Protein AF-A0A815TRR5-F1 (afdb_monomer_lite)

Organism: NCBI:txid392033

Secondary structure (DSSP, 8-state):
-HHIIIIIHHHHHHH--HHHHHHHHHHHHHHHHHHHHHHHH--GGGHHHHHHHHHHHHHHHHHHHH------HHHHHHHHHHHHHHHTHHHHHHHHHTHHHHHHHS--TTS-TTSS--PPPPS---

Foldseek 3Di:
DCLCVVQLVVVCVVVVDNLVSLQVSLQVVLVVLLVCCCPVQVNPVLSVLSNVLSNVVSVVVSVVVVDPDDDDPVVVVVVVVVSCVVSVVSRCVSCVVRVVVNCVVPPPCVPDVPPPDPDPDPPDDD

Structure (mmCIF, N/CA/C/O backbone):
data_AF-A0A815TRR5-F1
#
_entry.id   AF-A0A815TRR5-F1
#
loop_
_atom_site.group_PDB
_atom_site.id
_atom_site.type_symbol
_atom_site.label_atom_id
_atom_site.label_alt_id
_atom_site.label_comp_id
_atom_site.label_asym_id
_atom_site.label_entity_id
_atom_site.label_seq_id
_atom_site.pdbx_PDB_ins_code
_atom_site.Cartn_x
_atom_site.Cartn_y
_atom_site.Cartn_z
_atom_site.occupancy
_atom_site.B_iso_or_equiv
_atom_site.auth_seq_id
_atom_site.auth_comp_id
_atom_site.auth_asym_id
_atom_site.auth_atom_id
_atom_site.pdbx_PDB_model_num
ATOM 1 N N . THR A 1 1 ? -0.540 -10.163 6.997 1.00 68.25 1 THR A N 1
ATOM 2 C CA . THR A 1 1 ? -0.219 -10.493 8.402 1.00 68.25 1 THR A CA 1
ATOM 3 C C . THR A 1 1 ? 1.057 -9.807 8.847 1.00 68.25 1 THR A C 1
ATOM 5 O O . THR A 1 1 ? 0.958 -9.009 9.761 1.00 68.25 1 THR A O 1
ATOM 8 N N . ILE A 1 2 ? 2.180 -9.941 8.127 1.00 88.00 2 ILE A N 1
ATOM 9 C CA . ILE A 1 2 ? 3.479 -9.318 8.485 1.00 88.00 2 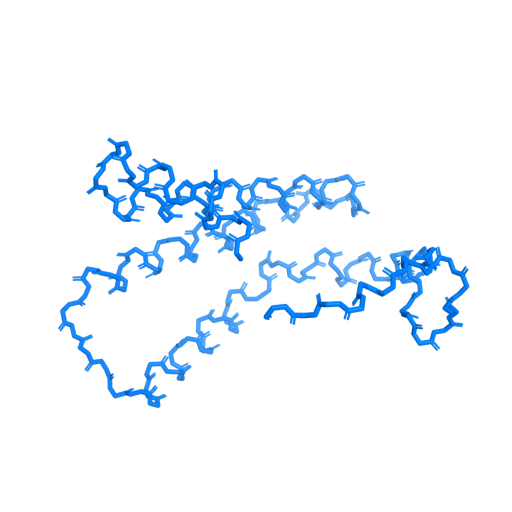ILE A CA 1
ATOM 10 C C . ILE A 1 2 ? 3.370 -7.824 8.852 1.00 88.00 2 ILE A C 1
ATOM 12 O O . ILE A 1 2 ? 3.657 -7.451 9.977 1.00 88.00 2 ILE A O 1
ATOM 16 N N . PHE A 1 3 ? 2.870 -6.960 7.962 1.00 85.44 3 PHE A N 1
ATOM 17 C CA . PHE A 1 3 ? 2.734 -5.521 8.264 1.00 85.44 3 PHE A CA 1
ATOM 18 C C . PHE A 1 3 ? 1.811 -5.212 9.449 1.00 85.44 3 PHE A C 1
ATOM 20 O O . PHE A 1 3 ? 2.007 -4.223 10.154 1.00 85.44 3 PHE A O 1
ATOM 27 N N . LYS A 1 4 ? 0.804 -6.059 9.678 1.00 86.69 4 LYS A N 1
ATOM 28 C CA . LYS A 1 4 ? -0.108 -5.893 10.805 1.00 86.69 4 LYS A CA 1
ATOM 29 C C . LYS A 1 4 ? 0.627 -6.167 12.121 1.00 86.69 4 LYS A C 1
ATOM 31 O O . LYS A 1 4 ? 0.612 -5.330 13.010 1.00 86.69 4 LYS A O 1
ATOM 36 N N . GLU A 1 5 ? 1.309 -7.301 12.197 1.00 90.50 5 GLU A N 1
ATOM 37 C CA . GLU A 1 5 ? 1.992 -7.769 13.406 1.00 90.50 5 GLU A CA 1
ATOM 38 C C . GLU A 1 5 ? 3.278 -6.985 13.691 1.00 90.50 5 GLU A C 1
ATOM 40 O O . GLU A 1 5 ? 3.580 -6.685 14.841 1.00 90.50 5 GLU A O 1
ATOM 45 N N . SER A 1 6 ? 4.029 -6.620 12.650 1.00 91.69 6 SER A N 1
ATOM 46 C CA . SER A 1 6 ? 5.333 -5.966 12.789 1.00 91.69 6 SER A CA 1
ATOM 47 C C . SER A 1 6 ? 5.261 -4.441 12.879 1.00 91.69 6 SER A C 1
ATOM 49 O O . SER A 1 6 ? 6.209 -3.833 13.364 1.00 91.69 6 SER A O 1
ATOM 51 N N . ILE A 1 7 ? 4.184 -3.807 12.394 1.00 90.50 7 ILE A N 1
ATOM 52 C CA . ILE A 1 7 ? 4.088 -2.337 12.318 1.00 90.50 7 ILE A CA 1
ATOM 53 C C . ILE A 1 7 ? 2.801 -1.827 12.956 1.00 90.50 7 ILE A C 1
ATOM 55 O O . ILE A 1 7 ? 2.852 -1.043 13.903 1.00 90.50 7 ILE A O 1
ATOM 59 N N . PHE A 1 8 ? 1.644 -2.268 12.462 1.00 90.69 8 PHE A N 1
ATOM 60 C CA . PHE A 1 8 ? 0.361 -1.723 12.904 1.00 90.69 8 PHE A CA 1
ATOM 61 C C . PHE A 1 8 ? 0.101 -1.965 14.395 1.00 90.69 8 PHE A C 1
ATOM 63 O O . PHE A 1 8 ? -0.218 -1.022 15.118 1.00 90.69 8 PHE A O 1
ATOM 70 N N . ASP A 1 9 ? 0.221 -3.213 14.855 1.00 91.81 9 ASP A N 1
ATOM 71 C CA . ASP A 1 9 ? -0.084 -3.589 16.234 1.00 91.81 9 ASP A CA 1
ATOM 72 C C . ASP A 1 9 ? 0.869 -2.913 17.240 1.00 91.81 9 ASP A C 1
ATOM 74 O O . ASP A 1 9 ? 0.352 -2.296 18.174 1.00 91.81 9 ASP A O 1
ATOM 78 N N . PRO A 1 10 ? 2.206 -2.895 17.042 1.00 92.50 10 PRO A N 1
ATOM 79 C CA . PRO A 1 10 ? 3.124 -2.154 17.910 1.00 92.50 10 PRO A CA 1
ATOM 80 C C . PRO A 1 10 ? 2.823 -0.652 17.986 1.00 92.50 10 PRO A C 1
ATOM 82 O O . PRO A 1 10 ? 2.740 -0.091 19.075 1.00 92.50 10 PRO A O 1
ATOM 85 N N . ILE A 1 11 ? 2.588 0.007 16.846 1.00 90.62 11 ILE A N 1
ATOM 86 C CA . ILE A 1 11 ? 2.302 1.451 16.820 1.00 90.62 11 ILE A CA 1
ATOM 87 C C . ILE A 1 11 ? 0.960 1.753 17.484 1.00 90.62 11 ILE A C 1
ATOM 89 O O . ILE A 1 11 ? 0.821 2.745 18.200 1.00 90.62 11 ILE A O 1
ATOM 93 N N . ARG A 1 12 ? -0.046 0.902 17.268 1.00 90.56 12 ARG A N 1
ATOM 94 C CA . ARG A 1 12 ? -1.338 1.057 17.934 1.00 90.56 12 ARG A CA 1
ATOM 95 C C . ARG A 1 12 ? -1.202 0.899 19.448 1.00 90.56 12 ARG A C 1
ATOM 97 O O . ARG A 1 12 ? -1.891 1.620 20.159 1.00 90.56 12 ARG A O 1
ATOM 104 N N . LEU A 1 13 ? -0.365 -0.024 19.926 1.00 91.81 13 LEU A N 1
ATOM 105 C CA . LEU A 1 13 ? -0.115 -0.205 21.359 1.00 91.81 13 LEU A CA 1
ATOM 106 C C . LEU A 1 13 ? 0.552 1.032 21.972 1.00 91.81 13 LEU A C 1
ATOM 108 O O . LEU A 1 13 ? 0.110 1.485 23.021 1.00 91.81 13 LEU A O 1
ATOM 112 N N . GLU A 1 14 ? 1.531 1.619 21.284 1.00 94.19 14 GLU A N 1
ATOM 113 C CA . GLU A 1 14 ? 2.260 2.797 21.772 1.00 94.19 14 GLU A CA 1
ATOM 114 C C . GLU A 1 14 ? 1.395 4.070 21.775 1.00 94.19 14 GLU A C 1
ATOM 116 O O . GLU A 1 14 ? 1.325 4.798 22.761 1.00 94.19 14 GLU A O 1
ATOM 121 N N . PHE A 1 15 ? 0.682 4.339 20.677 1.00 90.12 15 PHE A N 1
ATOM 122 C CA . PHE A 1 15 ? -0.051 5.598 20.492 1.00 90.12 15 PHE A CA 1
ATOM 123 C C . PHE A 1 15 ? -1.549 5.501 20.801 1.00 90.12 15 PHE A C 1
ATOM 125 O O . PHE A 1 15 ? -2.269 6.489 20.656 1.00 90.12 15 PHE A O 1
ATOM 132 N N . SER A 1 16 ? -2.053 4.315 21.163 1.00 90.25 16 SER A N 1
ATOM 133 C CA . SER A 1 16 ? -3.483 4.040 21.398 1.00 90.25 16 SER A CA 1
ATOM 134 C C . SER A 1 16 ? -4.409 4.514 20.263 1.00 90.25 16 SER A C 1
ATOM 136 O O . SER A 1 16 ? -5.586 4.807 20.473 1.00 90.25 16 SER A O 1
ATOM 138 N N . SER A 1 17 ? -3.890 4.596 19.033 1.00 88.38 17 SER A N 1
ATOM 139 C CA . SER A 1 17 ? -4.588 5.169 17.880 1.00 88.38 17 SER A CA 1
ATOM 140 C C . SER A 1 17 ? -4.488 4.252 16.668 1.00 88.38 17 SER A C 1
ATOM 142 O O . SER A 1 17 ? -3.424 4.079 16.070 1.00 88.38 17 SER A O 1
ATOM 144 N N . SER A 1 18 ? -5.629 3.685 16.270 1.00 88.00 18 SER A N 1
ATOM 145 C CA . SER A 1 18 ? -5.746 2.868 15.057 1.00 88.00 18 SER A CA 1
ATOM 146 C C . SER A 1 18 ? -5.461 3.673 13.789 1.00 88.00 18 SER A C 1
ATOM 148 O O . SER A 1 18 ? -4.871 3.141 12.854 1.00 88.00 18 SER A O 1
ATOM 150 N N . THR A 1 19 ? -5.825 4.958 13.764 1.00 90.31 19 THR A N 1
ATOM 151 C CA . THR A 1 19 ? -5.552 5.861 12.638 1.00 90.31 19 THR A CA 1
ATOM 152 C C . THR A 1 19 ? -4.052 6.074 12.440 1.00 90.31 19 THR A C 1
ATOM 154 O O . THR A 1 19 ? -3.570 5.971 11.317 1.00 90.31 19 THR A O 1
ATOM 157 N N . ILE A 1 20 ? -3.305 6.331 13.521 1.00 90.56 20 ILE A N 1
ATOM 158 C CA . ILE A 1 20 ? -1.847 6.518 13.440 1.00 90.56 20 ILE A CA 1
ATOM 159 C C . ILE A 1 20 ? -1.182 5.205 13.016 1.00 90.56 20 ILE A C 1
ATOM 161 O O . ILE A 1 20 ? -0.377 5.206 12.090 1.00 90.56 20 ILE A O 1
ATOM 165 N N . GLY A 1 21 ? -1.582 4.077 13.615 1.00 90.50 21 GLY A N 1
ATOM 166 C CA . GLY A 1 21 ? -1.093 2.755 13.216 1.00 90.50 21 GLY A CA 1
ATOM 167 C C . GLY A 1 21 ? -1.319 2.466 11.731 1.00 90.50 21 GLY A C 1
ATOM 168 O O . GLY A 1 21 ? -0.398 2.036 11.037 1.00 90.50 21 GLY A O 1
ATOM 169 N N . ALA A 1 22 ? -2.524 2.740 11.222 1.00 90.19 22 ALA A N 1
ATOM 170 C CA . ALA A 1 22 ? -2.866 2.527 9.819 1.00 90.19 22 ALA A CA 1
ATOM 171 C C . ALA A 1 22 ? -2.030 3.422 8.898 1.00 90.19 22 ALA A C 1
ATOM 173 O O . ALA A 1 22 ? -1.352 2.907 8.010 1.00 90.19 22 ALA A O 1
ATOM 174 N N . LEU A 1 23 ? -2.019 4.738 9.132 1.00 92.88 23 LEU A N 1
ATOM 175 C CA . LEU A 1 23 ? -1.266 5.686 8.307 1.00 92.88 23 LEU A CA 1
ATOM 176 C C . LEU A 1 23 ? 0.223 5.346 8.267 1.00 92.88 23 LEU A C 1
ATOM 178 O O . LEU A 1 23 ? 0.788 5.268 7.179 1.00 92.88 23 LEU A O 1
ATOM 182 N N . THR A 1 24 ? 0.848 5.067 9.412 1.00 93.50 24 THR A N 1
ATOM 183 C CA . THR A 1 24 ? 2.272 4.710 9.442 1.00 93.50 24 THR A CA 1
ATOM 184 C C . THR A 1 24 ? 2.544 3.401 8.706 1.00 93.50 24 THR A C 1
ATOM 186 O O . THR A 1 24 ? 3.513 3.309 7.956 1.00 93.50 24 THR A O 1
ATOM 189 N N . THR A 1 25 ? 1.661 2.407 8.842 1.00 94.19 25 THR A N 1
ATOM 190 C CA . THR A 1 25 ? 1.781 1.141 8.103 1.00 94.19 25 THR A CA 1
ATOM 191 C C . THR A 1 25 ? 1.720 1.368 6.593 1.00 94.19 25 THR A C 1
ATOM 193 O O . THR A 1 25 ? 2.549 0.834 5.857 1.00 94.19 25 THR A O 1
ATOM 196 N N . PHE A 1 26 ? 0.785 2.195 6.121 1.00 95.19 26 PHE A N 1
ATOM 197 C CA . PHE A 1 26 ? 0.673 2.539 4.704 1.00 95.19 26 PHE A CA 1
ATOM 198 C C . PHE A 1 26 ? 1.849 3.381 4.202 1.00 95.19 26 PHE A C 1
ATOM 200 O O . PHE A 1 26 ? 2.315 3.142 3.093 1.00 95.19 26 PHE A O 1
ATOM 207 N N . ILE A 1 27 ? 2.380 4.304 5.010 1.00 96.12 27 ILE A N 1
ATOM 208 C CA . ILE A 1 27 ? 3.580 5.080 4.665 1.00 96.12 27 ILE A CA 1
ATOM 209 C C . ILE A 1 27 ? 4.782 4.151 4.490 1.00 96.12 27 ILE A C 1
ATOM 211 O O . ILE A 1 27 ? 5.452 4.220 3.464 1.00 96.12 27 ILE A O 1
ATOM 215 N N . ILE A 1 28 ? 5.037 3.250 5.444 1.00 95.69 28 ILE A N 1
ATOM 216 C CA . ILE A 1 28 ? 6.176 2.323 5.368 1.00 95.69 28 ILE A CA 1
ATOM 217 C C . ILE A 1 28 ? 6.022 1.375 4.175 1.00 95.69 28 ILE A C 1
ATOM 219 O O . ILE A 1 28 ? 6.972 1.170 3.421 1.00 95.69 28 ILE A O 1
ATOM 223 N N . ASN A 1 29 ? 4.819 0.844 3.955 1.00 94.62 29 ASN A N 1
ATOM 224 C CA . ASN A 1 29 ? 4.547 0.005 2.793 1.00 94.62 29 ASN A CA 1
ATOM 225 C C . ASN A 1 29 ? 4.710 0.778 1.469 1.00 94.62 29 ASN A C 1
ATOM 227 O O . ASN A 1 29 ? 5.250 0.245 0.501 1.00 94.62 29 ASN A O 1
ATOM 231 N N . GLY A 1 30 ? 4.301 2.048 1.436 1.00 95.50 30 GLY A N 1
ATOM 232 C CA . GLY A 1 30 ? 4.499 2.932 0.293 1.00 95.50 30 GLY A CA 1
ATOM 233 C C . GLY A 1 30 ? 5.972 3.189 0.002 1.00 95.50 30 GLY A C 1
ATOM 234 O O . GLY A 1 30 ? 6.391 3.044 -1.140 1.00 95.50 30 GLY A O 1
ATOM 235 N N . LEU A 1 31 ? 6.778 3.482 1.024 1.00 96.25 31 LEU A N 1
ATOM 236 C CA . LEU A 1 31 ? 8.226 3.653 0.881 1.00 96.25 31 LEU A CA 1
ATOM 237 C C . LEU A 1 31 ? 8.912 2.376 0.379 1.00 96.25 31 LEU A C 1
ATOM 239 O O . LEU A 1 31 ? 9.792 2.456 -0.476 1.00 96.25 31 LEU A O 1
ATOM 243 N N . LEU A 1 32 ? 8.477 1.201 0.844 1.00 95.19 32 LEU A N 1
ATOM 244 C CA . LEU A 1 32 ? 8.965 -0.076 0.324 1.00 95.19 32 LEU A CA 1
ATOM 245 C C . LEU A 1 32 ? 8.662 -0.227 -1.174 1.00 95.19 32 LEU A C 1
ATOM 247 O O . LEU A 1 32 ? 9.535 -0.621 -1.941 1.00 95.19 32 LEU A O 1
ATOM 251 N N . HIS A 1 33 ? 7.453 0.120 -1.615 1.00 93.31 33 HIS A N 1
ATOM 252 C CA . HIS A 1 33 ? 7.095 0.035 -3.033 1.00 93.31 33 HIS A CA 1
ATOM 253 C C . HIS A 1 33 ? 7.810 1.084 -3.887 1.00 93.31 33 HIS A C 1
ATOM 255 O O . HIS A 1 33 ? 8.198 0.779 -5.011 1.00 93.31 33 HIS A O 1
ATOM 261 N N . VAL A 1 34 ? 8.050 2.285 -3.358 1.00 93.94 34 VAL A N 1
ATOM 262 C CA . VAL A 1 34 ? 8.912 3.294 -3.993 1.00 93.94 34 VAL A CA 1
ATOM 263 C C . VAL A 1 34 ? 10.326 2.745 -4.169 1.00 93.94 34 VAL A C 1
ATOM 265 O O . VAL A 1 34 ? 10.888 2.853 -5.255 1.00 93.94 34 VAL A O 1
ATOM 268 N N . HIS A 1 35 ? 10.881 2.097 -3.141 1.00 92.94 35 HIS A N 1
ATOM 269 C CA . HIS A 1 35 ? 12.189 1.452 -3.225 1.00 92.94 35 HIS A CA 1
ATOM 270 C C . HIS A 1 35 ? 12.215 0.352 -4.296 1.00 92.94 35 HIS A C 1
ATOM 272 O O . HIS A 1 35 ? 13.146 0.302 -5.093 1.00 92.94 35 HIS A O 1
ATOM 278 N N . ILE A 1 36 ? 11.172 -0.479 -4.381 1.00 89.69 36 ILE A N 1
ATOM 279 C CA . ILE A 1 36 ? 11.037 -1.491 -5.440 1.00 89.69 36 ILE A CA 1
ATOM 280 C C . ILE A 1 36 ? 10.958 -0.830 -6.824 1.00 89.69 36 ILE A C 1
ATOM 282 O O . ILE A 1 36 ? 11.649 -1.265 -7.741 1.00 89.69 36 ILE A O 1
ATOM 286 N N . CYS A 1 37 ? 10.167 0.234 -6.988 1.00 88.94 37 CYS A N 1
ATOM 287 C CA . CYS A 1 37 ? 10.064 0.972 -8.253 1.00 88.94 37 CYS A CA 1
ATOM 288 C C . CYS A 1 37 ? 11.410 1.558 -8.688 1.00 88.94 37 CYS A C 1
ATOM 290 O O . CYS A 1 37 ? 11.756 1.494 -9.866 1.00 88.94 37 CYS A O 1
ATOM 292 N N . LEU A 1 38 ? 12.183 2.086 -7.740 1.00 89.06 38 LEU A N 1
ATOM 293 C CA . LEU A 1 38 ? 13.507 2.631 -8.004 1.00 89.06 38 LEU A CA 1
ATOM 294 C C . LEU A 1 38 ? 14.507 1.524 -8.367 1.00 89.06 38 LEU A C 1
ATOM 296 O O . LEU A 1 38 ? 15.134 1.582 -9.415 1.00 89.06 38 LEU A O 1
ATOM 300 N N . VAL A 1 39 ? 14.631 0.493 -7.528 1.00 89.00 39 VAL A N 1
ATOM 301 C CA . VAL A 1 39 ? 15.692 -0.522 -7.651 1.00 89.00 39 VAL A CA 1
ATOM 302 C C . VAL A 1 39 ? 15.384 -1.576 -8.712 1.00 89.00 39 VAL A C 1
ATOM 304 O O . VAL A 1 39 ? 16.286 -2.016 -9.417 1.00 89.00 39 VAL A O 1
ATOM 307 N N . SER A 1 40 ? 14.129 -2.017 -8.820 1.00 85.25 40 SER A N 1
ATOM 308 C CA . SER A 1 40 ? 13.752 -3.123 -9.716 1.00 85.25 40 SER A CA 1
ATOM 309 C C . SER A 1 40 ? 13.309 -2.650 -11.095 1.00 85.25 40 SER A C 1
ATOM 311 O O . SER A 1 40 ? 13.502 -3.366 -12.075 1.00 85.25 40 SER A O 1
ATOM 313 N N . PHE A 1 41 ? 12.693 -1.469 -11.177 1.00 82.56 41 PHE A N 1
ATOM 314 C CA . PHE A 1 41 ? 12.095 -0.972 -12.417 1.00 82.56 41 PHE A CA 1
ATOM 315 C C . PHE A 1 41 ? 12.818 0.244 -12.997 1.00 82.56 41 PHE A C 1
ATOM 317 O O . PHE A 1 41 ? 12.584 0.554 -14.166 1.00 82.56 41 PHE A O 1
ATOM 324 N N . ASP A 1 42 ? 13.702 0.903 -12.235 1.00 86.38 42 ASP A N 1
ATOM 325 C CA . ASP A 1 42 ? 14.357 2.150 -12.650 1.00 86.38 42 ASP A CA 1
ATOM 326 C C . ASP A 1 42 ? 13.317 3.148 -13.199 1.00 86.38 42 ASP A C 1
ATOM 328 O O . ASP A 1 42 ? 13.371 3.613 -14.342 1.00 86.38 42 ASP A O 1
ATOM 332 N N . ALA A 1 43 ? 12.244 3.325 -12.420 1.00 86.56 43 ALA A N 1
ATOM 333 C CA . ALA A 1 43 ? 11.030 4.035 -12.813 1.00 86.56 43 ALA A CA 1
ATOM 334 C C . ALA A 1 43 ? 10.813 5.275 -11.932 1.00 86.56 43 ALA A C 1
ATOM 336 O O . ALA A 1 43 ? 9.861 5.345 -11.151 1.00 86.56 43 ALA A O 1
ATOM 337 N N . GLU A 1 44 ? 11.695 6.270 -12.065 1.00 89.19 44 GLU A N 1
ATOM 338 C CA . GLU A 1 44 ? 11.657 7.509 -11.270 1.00 89.19 44 GLU A CA 1
ATOM 339 C C . GLU A 1 44 ? 10.328 8.274 -11.399 1.00 89.19 44 GLU A C 1
ATOM 341 O O . GLU A 1 44 ? 9.790 8.790 -10.417 1.00 89.19 44 GLU A O 1
ATOM 346 N N . SER A 1 45 ? 9.735 8.275 -12.596 1.00 90.50 45 SER A N 1
ATOM 347 C CA . SER A 1 45 ? 8.425 8.889 -12.861 1.00 90.50 45 SER A CA 1
ATOM 348 C C . SER A 1 45 ? 7.282 8.257 -12.057 1.00 90.50 45 SER A C 1
ATOM 350 O O . SER A 1 45 ? 6.248 8.888 -11.843 1.00 90.50 45 SER A O 1
ATOM 352 N N . SER A 1 46 ? 7.462 7.019 -11.588 1.00 90.12 46 SER A N 1
ATOM 353 C CA . SER A 1 46 ? 6.445 6.242 -10.876 1.00 90.12 46 SER A CA 1
ATOM 354 C C . SER A 1 46 ? 6.567 6.322 -9.354 1.00 90.12 46 SER A C 1
ATOM 356 O O . SER A 1 46 ? 5.675 5.838 -8.656 1.00 90.12 46 SER A O 1
ATOM 358 N N . LEU A 1 47 ? 7.612 6.961 -8.813 1.00 92.56 47 LEU A N 1
ATOM 359 C CA . LEU A 1 47 ? 7.846 7.041 -7.365 1.00 92.56 47 LEU A CA 1
ATOM 360 C C . LEU A 1 47 ? 6.721 7.799 -6.650 1.00 92.56 47 LEU A C 1
ATOM 362 O O . LEU A 1 47 ? 6.109 7.282 -5.714 1.00 92.56 47 LEU A O 1
ATOM 366 N N . PHE A 1 48 ? 6.412 9.012 -7.116 1.00 94.25 48 PHE A N 1
ATOM 367 C CA . PHE A 1 48 ? 5.366 9.837 -6.512 1.00 94.25 48 PHE A CA 1
ATOM 368 C C . PHE A 1 48 ? 3.962 9.216 -6.659 1.00 94.25 48 PHE A C 1
ATOM 370 O O . PHE A 1 48 ? 3.282 9.091 -5.638 1.00 94.25 48 PHE A O 1
ATOM 377 N N . PRO A 1 49 ? 3.530 8.750 -7.853 1.00 94.25 49 PRO A N 1
ATOM 378 C CA . PRO A 1 49 ? 2.267 8.023 -8.002 1.00 94.25 49 PRO A CA 1
ATOM 379 C C . PRO A 1 49 ? 2.151 6.811 -7.070 1.00 94.25 49 PRO A C 1
ATOM 381 O O . PRO A 1 49 ? 1.150 6.672 -6.366 1.00 94.25 49 PRO A O 1
ATOM 384 N N . THR A 1 50 ? 3.202 5.989 -6.986 1.00 93.88 50 THR A N 1
ATOM 385 C CA . THR A 1 50 ? 3.223 4.799 -6.125 1.00 93.88 50 THR A CA 1
ATOM 386 C C . THR A 1 50 ? 3.064 5.178 -4.657 1.00 93.88 50 THR A C 1
ATOM 388 O O . THR A 1 50 ? 2.255 4.585 -3.948 1.00 93.88 50 THR A O 1
ATOM 391 N N . PHE A 1 51 ? 3.777 6.199 -4.181 1.00 95.69 51 PHE A N 1
ATOM 392 C CA . PHE A 1 51 ? 3.618 6.664 -2.805 1.00 95.69 51 PHE A CA 1
ATOM 393 C C . PHE A 1 51 ? 2.202 7.201 -2.534 1.00 95.69 51 PHE A C 1
ATOM 395 O O . PHE A 1 51 ? 1.589 6.853 -1.522 1.00 95.69 51 PHE A O 1
ATOM 402 N N . MET A 1 52 ? 1.654 7.997 -3.459 1.00 96.12 52 MET A N 1
ATOM 403 C CA . MET A 1 52 ? 0.295 8.539 -3.355 1.00 96.12 52 MET A CA 1
ATOM 404 C C . MET A 1 52 ? -0.766 7.438 -3.305 1.00 96.12 52 MET A C 1
ATOM 406 O O . MET A 1 52 ? -1.718 7.564 -2.538 1.00 96.12 52 MET A O 1
ATOM 410 N N . PHE A 1 53 ? -0.589 6.340 -4.047 1.00 95.56 53 PHE A N 1
ATOM 411 C CA . PHE A 1 53 ? -1.469 5.173 -3.969 1.00 95.56 53 PHE A CA 1
ATOM 412 C C . PHE A 1 53 ? -1.606 4.675 -2.525 1.00 95.56 53 PHE A C 1
ATOM 414 O O . PHE A 1 53 ? -2.718 4.601 -1.998 1.00 95.56 53 PHE A O 1
ATOM 421 N N . PHE A 1 54 ? -0.487 4.390 -1.855 1.00 96.25 54 PHE A N 1
ATOM 422 C CA . PHE A 1 54 ? -0.513 3.877 -0.483 1.00 96.25 54 PHE A CA 1
ATOM 423 C C . PHE A 1 54 ? -1.009 4.917 0.521 1.00 96.25 54 PHE A C 1
ATOM 425 O O . PHE A 1 54 ? -1.777 4.575 1.421 1.00 96.25 54 PHE A O 1
ATOM 432 N N . LEU A 1 55 ? -0.636 6.186 0.348 1.00 95.94 55 LEU A N 1
ATOM 433 C CA . LEU A 1 55 ? -1.109 7.266 1.209 1.00 95.94 55 LEU A CA 1
ATOM 434 C C . LEU A 1 55 ? -2.636 7.425 1.138 1.00 95.94 55 LEU A C 1
ATOM 436 O O . LEU A 1 55 ? -3.294 7.494 2.177 1.00 95.94 55 LEU A O 1
ATOM 440 N N . LEU A 1 56 ? -3.212 7.425 -0.069 1.00 96.31 56 LEU A N 1
ATOM 441 C CA . LEU A 1 56 ? -4.659 7.514 -0.276 1.00 96.31 56 LEU A CA 1
ATOM 442 C C . LEU A 1 56 ? -5.399 6.339 0.368 1.00 96.31 56 LEU A C 1
ATOM 444 O O . LEU A 1 56 ? -6.439 6.550 0.988 1.00 96.31 56 LEU A O 1
ATOM 448 N N . HIS A 1 57 ? -4.854 5.123 0.286 1.00 94.56 57 HIS A N 1
ATOM 449 C CA . HIS A 1 57 ? -5.432 3.959 0.962 1.00 94.56 57 HIS A CA 1
ATOM 450 C C . HIS A 1 57 ? -5.370 4.089 2.486 1.00 94.56 57 HIS A C 1
ATOM 452 O O . HIS A 1 57 ? -6.358 3.816 3.165 1.00 94.56 57 HIS A O 1
ATOM 458 N N . GLY A 1 58 ? -4.251 4.573 3.032 1.00 93.94 58 GLY A N 1
ATOM 459 C 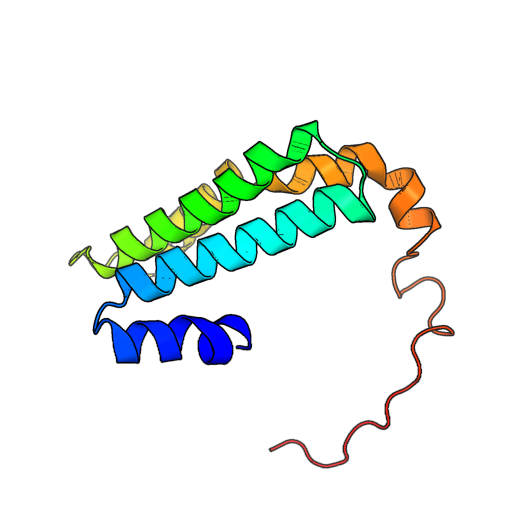CA . GLY A 1 58 ? -4.130 4.836 4.465 1.00 93.94 58 GLY A CA 1
ATOM 460 C C . GLY A 1 58 ? -5.140 5.864 4.966 1.00 93.94 58 GLY A C 1
ATOM 461 O O . GLY A 1 58 ? -5.749 5.667 6.022 1.00 93.94 58 GLY A O 1
ATOM 462 N N . ILE A 1 59 ? -5.374 6.927 4.192 1.00 94.31 59 ILE A N 1
ATOM 463 C CA . ILE A 1 59 ? -6.402 7.932 4.486 1.00 94.31 59 ILE A CA 1
ATOM 464 C C . ILE A 1 59 ? -7.801 7.315 4.386 1.00 94.31 59 ILE A C 1
ATOM 466 O O . ILE A 1 59 ? -8.596 7.488 5.307 1.00 94.31 59 ILE A O 1
ATOM 470 N N . ALA A 1 60 ? -8.096 6.564 3.322 1.00 93.25 60 ALA A N 1
ATOM 471 C CA . ALA A 1 60 ? -9.398 5.933 3.118 1.00 93.25 60 ALA A CA 1
ATOM 472 C C . ALA A 1 60 ? -9.754 4.970 4.262 1.00 93.25 60 ALA A C 1
ATOM 474 O O . ALA A 1 60 ? -10.816 5.113 4.865 1.00 93.25 60 ALA A O 1
ATOM 475 N N . CYS A 1 61 ? -8.841 4.069 4.643 1.00 90.62 61 CYS A N 1
ATOM 476 C CA . CYS A 1 61 ? -9.030 3.172 5.787 1.00 90.62 61 CYS A CA 1
ATOM 477 C C . CYS A 1 61 ? -9.177 3.947 7.107 1.00 90.62 61 CYS A C 1
ATOM 479 O O . CYS A 1 61 ? -9.990 3.601 7.963 1.00 90.62 61 CYS A O 1
ATOM 481 N N . SER A 1 62 ? -8.422 5.033 7.282 1.00 90.38 62 SER A N 1
ATOM 482 C CA . SER A 1 62 ? -8.544 5.885 8.469 1.00 90.38 62 SER A CA 1
ATOM 483 C C . SER A 1 62 ? -9.903 6.582 8.554 1.00 90.38 62 SER A C 1
ATOM 485 O O . SER A 1 62 ? -10.462 6.689 9.644 1.00 90.38 62 SER A O 1
ATOM 487 N N . ILE A 1 63 ? -10.449 7.036 7.424 1.00 91.00 63 ILE A N 1
ATOM 488 C CA . ILE A 1 63 ? -11.791 7.623 7.351 1.00 91.00 63 ILE A CA 1
ATOM 489 C C . ILE A 1 63 ? -12.835 6.548 7.639 1.00 91.00 63 ILE A C 1
ATOM 491 O O . ILE A 1 63 ? -13.680 6.764 8.503 1.00 91.00 63 ILE A O 1
ATOM 495 N N . GLU A 1 64 ? -12.734 5.384 6.994 1.00 88.19 64 GLU A N 1
ATOM 496 C CA . GLU A 1 64 ? -13.640 4.248 7.193 1.00 88.19 64 GLU A CA 1
ATOM 497 C C . GLU A 1 64 ? -13.777 3.898 8.681 1.00 88.19 64 GLU A C 1
ATOM 499 O O . GLU A 1 64 ? -14.890 3.832 9.194 1.00 88.19 64 GLU A O 1
ATOM 504 N N . THR A 1 65 ? -12.662 3.802 9.419 1.00 84.50 65 THR A N 1
ATOM 505 C CA . THR A 1 65 ? -12.700 3.506 10.867 1.00 84.50 65 THR A CA 1
ATOM 506 C C . THR A 1 65 ? -13.381 4.576 11.725 1.00 84.50 65 THR A C 1
ATOM 508 O O . THR A 1 65 ? -13.815 4.278 12.838 1.00 84.50 65 THR A O 1
ATOM 511 N N . LYS A 1 66 ? -13.483 5.820 11.243 1.00 86.75 66 LYS A N 1
ATOM 512 C CA . LYS A 1 66 ? -14.154 6.925 11.946 1.00 86.75 66 LYS A CA 1
ATOM 513 C C . LYS A 1 66 ? -15.611 7.097 11.521 1.00 86.75 66 LYS A C 1
ATOM 515 O O . LYS A 1 66 ? -16.376 7.752 12.234 1.00 86.75 66 LYS A O 1
ATOM 520 N N . MET A 1 67 ? -16.012 6.534 10.383 1.00 87.94 67 MET A N 1
ATOM 521 C CA . MET A 1 67 ? -17.391 6.605 9.923 1.00 87.94 67 MET A CA 1
ATOM 522 C C . MET A 1 67 ? -18.272 5.701 10.787 1.00 87.94 67 MET A C 1
ATOM 524 O O . MET A 1 67 ? -18.067 4.499 10.894 1.00 87.94 67 MET A O 1
ATOM 528 N N . ARG A 1 68 ? -19.310 6.287 11.393 1.00 85.00 68 ARG A N 1
ATOM 529 C CA . ARG A 1 68 ? -20.334 5.538 12.149 1.00 85.00 68 ARG A CA 1
ATOM 530 C C . ARG A 1 68 ? -21.385 4.880 11.247 1.00 85.00 68 ARG A C 1
ATOM 532 O O . ARG A 1 68 ? -22.302 4.234 11.741 1.00 85.00 68 ARG A O 1
ATOM 539 N N . ILE A 1 69 ? -21.282 5.086 9.936 1.00 87.50 69 ILE A N 1
ATOM 540 C CA . ILE A 1 69 ? -22.247 4.610 8.949 1.00 87.50 69 ILE A CA 1
ATOM 541 C C . ILE A 1 69 ? -21.844 3.198 8.539 1.00 87.50 69 ILE A C 1
ATOM 543 O O . ILE A 1 69 ? -20.813 3.002 7.903 1.00 87.50 69 ILE A O 1
ATOM 547 N N . GLN A 1 70 ? -22.676 2.217 8.878 1.00 86.81 70 GLN A N 1
ATOM 548 C CA . GLN A 1 70 ? -22.535 0.863 8.353 1.00 86.81 70 GLN A CA 1
ATOM 549 C C . GLN A 1 70 ? -23.304 0.767 7.040 1.00 86.81 70 GLN A C 1
ATOM 551 O O . GLN A 1 70 ? -24.534 0.726 7.018 1.00 86.81 70 GLN A O 1
ATOM 556 N N . LEU A 1 71 ? -22.570 0.767 5.931 1.00 88.06 71 LEU A N 1
ATOM 557 C CA . LEU A 1 71 ? -23.155 0.509 4.623 1.00 88.06 71 LEU A CA 1
ATOM 558 C C . LEU A 1 71 ? -23.580 -0.965 4.524 1.00 88.06 71 LEU A C 1
ATOM 560 O O . LEU A 1 71 ? -22.909 -1.839 5.084 1.00 88.06 71 LEU A O 1
ATOM 564 N N . PRO A 1 72 ? -24.644 -1.284 3.766 1.00 93.94 72 PRO A N 1
ATOM 565 C CA . PRO A 1 72 ? -24.925 -2.662 3.397 1.00 93.94 72 PRO A CA 1
ATOM 566 C C . PRO A 1 72 ? -23.688 -3.283 2.736 1.00 93.94 72 PRO A C 1
ATOM 568 O O . PRO A 1 72 ? -23.087 -2.672 1.851 1.00 93.94 72 PRO A O 1
ATOM 571 N N . LYS A 1 73 ? -23.332 -4.514 3.126 1.00 91.81 73 LYS A N 1
ATOM 572 C CA . LYS A 1 73 ? -22.163 -5.250 2.601 1.00 91.81 73 LYS A CA 1
ATOM 573 C C . LYS A 1 73 ? -21.956 -5.134 1.078 1.00 91.81 73 LYS A C 1
ATOM 575 O O . LYS A 1 73 ? -20.828 -4.842 0.686 1.00 91.81 73 LYS A O 1
ATOM 580 N N . PRO A 1 74 ? -22.978 -5.309 0.210 1.00 95.88 74 PRO A N 1
ATOM 581 C CA . PRO A 1 74 ? -22.772 -5.183 -1.235 1.00 95.88 74 PRO A CA 1
ATOM 582 C C . PRO A 1 74 ? -22.378 -3.763 -1.661 1.00 95.88 74 PRO A C 1
ATOM 584 O O . PRO A 1 74 ? -21.546 -3.601 -2.546 1.00 95.88 74 PRO A O 1
ATOM 587 N N . VAL A 1 75 ? -22.922 -2.731 -1.010 1.00 93.81 75 VAL A N 1
ATOM 588 C CA . VAL A 1 75 ? -22.603 -1.328 -1.313 1.00 93.81 75 VAL A CA 1
ATOM 589 C C . VAL A 1 75 ? -21.167 -1.009 -0.908 1.00 93.81 75 VAL A C 1
ATOM 591 O O . VAL A 1 75 ? -20.428 -0.429 -1.699 1.00 93.81 75 VAL A O 1
ATOM 594 N N . GLY A 1 76 ? -20.751 -1.442 0.288 1.00 91.88 76 GLY A N 1
ATOM 595 C CA . GLY A 1 76 ? -19.363 -1.306 0.734 1.00 91.88 76 GLY A CA 1
ATOM 596 C C . GLY A 1 76 ? -18.391 -1.983 -0.234 1.00 91.88 76 GLY A C 1
ATOM 597 O O . GLY A 1 76 ? -17.432 -1.362 -0.677 1.00 91.88 76 GLY A O 1
ATOM 598 N N . TRP A 1 77 ? -18.703 -3.212 -0.656 1.00 92.94 77 TRP A N 1
ATOM 599 C CA . TRP A 1 77 ? -17.898 -3.956 -1.625 1.00 92.94 77 TRP A CA 1
ATOM 600 C C . TRP A 1 77 ? -17.752 -3.221 -2.966 1.00 92.94 77 TRP A C 1
ATOM 602 O O . TRP A 1 77 ? -16.636 -3.110 -3.476 1.00 92.94 77 TRP A O 1
ATOM 612 N N . ILE A 1 78 ? -18.846 -2.672 -3.512 1.00 96.81 78 ILE A N 1
ATOM 613 C CA . ILE A 1 78 ? -18.820 -1.890 -4.760 1.00 96.81 78 ILE A CA 1
ATOM 614 C C . ILE A 1 78 ? -17.944 -0.644 -4.600 1.00 96.81 78 ILE A C 1
ATOM 616 O O . ILE A 1 78 ? -17.102 -0.378 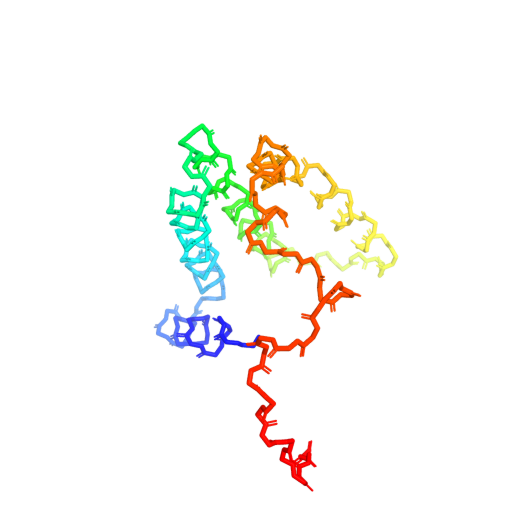-5.454 1.00 96.81 78 ILE A O 1
ATOM 620 N N . ILE A 1 79 ? -18.096 0.100 -3.502 1.00 94.56 79 ILE A N 1
ATOM 621 C CA . ILE A 1 79 ? -17.311 1.316 -3.247 1.00 94.56 79 ILE A CA 1
ATOM 622 C C . ILE A 1 79 ? -15.820 0.990 -3.144 1.00 94.56 79 ILE A C 1
ATOM 624 O O . ILE A 1 79 ? -15.007 1.683 -3.756 1.00 94.56 79 ILE A O 1
ATOM 628 N N . THR A 1 80 ? -15.452 -0.086 -2.443 1.00 93.38 80 THR A N 1
ATOM 629 C CA . THR A 1 80 ? -14.060 -0.544 -2.373 1.00 93.38 80 THR A CA 1
ATOM 630 C C . THR A 1 80 ? -13.512 -0.862 -3.764 1.00 93.38 80 THR A C 1
ATOM 632 O O . THR A 1 80 ? -12.411 -0.431 -4.092 1.00 93.38 80 THR A O 1
AT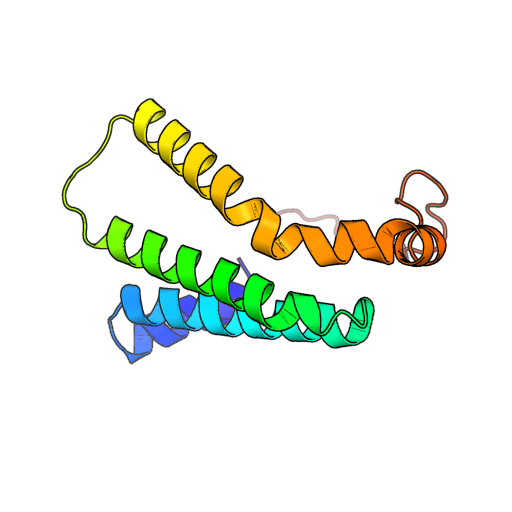OM 635 N N . HIS A 1 81 ? -14.277 -1.554 -4.614 1.00 95.44 81 HIS A N 1
ATOM 636 C CA . HIS A 1 81 ? -13.837 -1.875 -5.976 1.00 95.44 81 HIS A CA 1
ATOM 637 C C . HIS A 1 81 ? -13.684 -0.629 -6.845 1.00 95.44 81 HIS A C 1
ATOM 639 O O . HIS A 1 81 ? -12.693 -0.507 -7.558 1.00 95.44 81 HIS A O 1
ATOM 645 N N . ILE A 1 82 ? -14.619 0.318 -6.760 1.00 96.62 82 ILE A N 1
ATOM 646 C CA . ILE A 1 82 ? -14.519 1.596 -7.470 1.00 96.62 82 ILE A CA 1
ATOM 647 C C . ILE A 1 82 ? -13.258 2.346 -7.029 1.00 96.62 82 ILE A C 1
ATOM 649 O O . ILE A 1 82 ? -12.487 2.797 -7.874 1.00 96.62 82 ILE A O 1
ATOM 653 N N . PHE A 1 83 ? -13.006 2.433 -5.721 1.00 95.75 83 PHE A N 1
ATOM 654 C CA . PHE A 1 83 ? -11.814 3.085 -5.184 1.00 95.75 83 PHE A CA 1
ATOM 655 C C . PHE A 1 83 ? -10.521 2.409 -5.663 1.00 95.75 83 PHE A C 1
ATOM 657 O O . PHE A 1 83 ? -9.599 3.092 -6.114 1.00 95.75 83 PHE A O 1
ATOM 664 N N . LEU A 1 84 ? -10.469 1.074 -5.638 1.00 94.25 84 LEU A N 1
ATOM 665 C CA . LEU A 1 84 ? -9.333 0.299 -6.142 1.00 94.25 84 LEU A CA 1
ATOM 666 C C . LEU A 1 84 ? -9.106 0.528 -7.638 1.00 94.25 84 LEU A C 1
ATOM 668 O O . LEU A 1 84 ? -7.974 0.749 -8.055 1.00 94.25 84 LEU A O 1
ATOM 672 N N . LEU A 1 85 ? -10.165 0.522 -8.451 1.00 94.69 85 LEU A N 1
ATOM 673 C CA . LEU A 1 85 ? -10.056 0.745 -9.893 1.00 94.69 85 LEU A CA 1
ATOM 674 C C . LEU A 1 85 ? -9.545 2.152 -10.207 1.00 94.69 85 LEU A C 1
ATOM 676 O O . LEU A 1 85 ? -8.636 2.289 -11.023 1.00 94.69 85 LEU A O 1
ATOM 680 N N . ILE A 1 86 ? -10.065 3.175 -9.524 1.00 95.81 86 ILE A N 1
ATOM 681 C CA . ILE A 1 86 ? -9.647 4.574 -9.707 1.00 95.81 86 ILE A CA 1
ATOM 682 C C . ILE A 1 86 ? -8.179 4.775 -9.318 1.00 95.81 86 ILE A C 1
ATOM 684 O O . ILE A 1 86 ? -7.461 5.517 -9.982 1.00 95.81 86 ILE A O 1
ATOM 688 N N . THR A 1 87 ? -7.725 4.126 -8.247 1.00 94.69 87 THR A N 1
ATOM 689 C CA . THR A 1 87 ? -6.357 4.297 -7.737 1.00 94.69 87 THR A CA 1
ATOM 690 C C . THR A 1 87 ? -5.345 3.364 -8.402 1.00 94.69 87 THR A C 1
ATOM 692 O O . THR A 1 87 ? -4.161 3.687 -8.419 1.00 94.69 87 THR A O 1
ATOM 695 N N . SER A 1 88 ? -5.777 2.255 -9.011 1.00 91.75 88 SER A N 1
ATOM 696 C CA . SER A 1 88 ? -4.892 1.265 -9.646 1.00 91.75 88 SER A CA 1
ATOM 697 C C . SER A 1 88 ? -3.873 1.828 -10.655 1.00 91.75 88 SER A C 1
ATOM 699 O O . SER A 1 88 ? -2.727 1.370 -10.624 1.00 91.75 88 SER A O 1
ATOM 701 N N . PRO A 1 89 ? -4.175 2.846 -11.492 1.00 91.69 89 PRO A N 1
ATOM 702 C CA . PRO A 1 89 ? -3.193 3.370 -12.443 1.00 91.69 89 PRO A CA 1
ATOM 703 C C . PRO A 1 89 ? -1.955 3.969 -11.762 1.00 91.69 89 PRO A C 1
ATOM 705 O O . PRO A 1 89 ? -0.879 3.988 -12.352 1.00 91.69 89 PRO A O 1
ATOM 708 N N . LEU A 1 90 ? -2.075 4.405 -10.502 1.00 90.19 90 LEU A N 1
ATOM 709 C CA . LEU A 1 90 ? -0.974 4.996 -9.740 1.00 90.19 90 LEU A CA 1
ATOM 710 C C . LEU A 1 90 ? 0.143 3.997 -9.403 1.00 90.19 90 LEU A C 1
ATOM 712 O O . LEU A 1 90 ? 1.260 4.427 -9.130 1.00 90.19 90 LEU A O 1
ATOM 716 N N . VAL A 1 91 ? -0.141 2.690 -9.416 1.00 88.25 91 VAL A N 1
ATOM 717 C CA . VAL A 1 91 ? 0.837 1.639 -9.077 1.00 88.25 91 VAL A CA 1
ATOM 718 C C . VAL A 1 91 ? 1.173 0.723 -10.257 1.00 88.25 91 VAL A C 1
ATOM 720 O O . VAL A 1 91 ? 2.225 0.092 -10.269 1.00 88.25 91 VAL A O 1
ATOM 723 N N . VAL A 1 92 ? 0.304 0.645 -11.270 1.00 85.62 92 VAL A N 1
ATOM 724 C CA . VAL A 1 92 ? 0.464 -0.296 -12.392 1.00 85.62 92 VAL A CA 1
ATOM 725 C C . VAL A 1 92 ? 1.416 0.224 -13.479 1.00 85.62 92 VAL A C 1
ATOM 727 O O . VAL A 1 92 ? 2.071 -0.584 -14.135 1.00 85.62 92 VAL A O 1
ATOM 730 N N . ASN A 1 93 ? 1.556 1.543 -13.649 1.00 81.38 93 ASN A N 1
ATOM 731 C CA . ASN A 1 93 ? 2.415 2.152 -14.678 1.00 81.38 93 ASN A CA 1
ATOM 732 C C . ASN A 1 93 ? 3.840 1.567 -14.780 1.00 81.38 93 ASN A C 1
ATOM 734 O O . ASN A 1 93 ? 4.207 1.138 -15.876 1.00 81.38 93 ASN A O 1
ATOM 738 N N . PRO A 1 94 ? 4.625 1.430 -13.691 1.00 75.44 94 PRO A N 1
ATOM 739 C CA . PRO A 1 94 ? 5.981 0.881 -13.797 1.00 75.44 94 PRO A CA 1
ATOM 740 C C . PRO A 1 94 ? 6.014 -0.566 -14.323 1.00 75.44 94 PRO A C 1
ATOM 742 O O . PRO A 1 94 ? 6.976 -0.965 -14.981 1.00 75.44 94 PRO A O 1
ATOM 745 N N . PHE A 1 95 ? 4.943 -1.341 -14.118 1.00 73.81 95 PHE A N 1
ATOM 746 C CA . PHE A 1 95 ? 4.812 -2.697 -14.659 1.00 73.81 95 PHE A CA 1
ATOM 747 C C . PHE A 1 95 ? 4.424 -2.720 -16.140 1.00 73.81 95 PHE A C 1
ATOM 749 O O . PHE A 1 95 ? 4.735 -3.692 -16.826 1.00 73.81 95 PHE A O 1
ATOM 756 N N . ILE A 1 96 ? 3.732 -1.691 -16.637 1.00 79.12 96 ILE A N 1
ATOM 757 C CA . ILE A 1 96 ? 3.381 -1.565 -18.057 1.00 79.12 96 ILE A CA 1
ATOM 758 C C . ILE A 1 96 ? 4.610 -1.120 -18.851 1.00 79.12 96 ILE A C 1
ATOM 760 O O . ILE A 1 96 ? 4.933 -1.738 -19.866 1.00 79.12 96 ILE A O 1
ATOM 764 N N . ASP A 1 97 ? 5.333 -0.118 -18.357 1.00 72.81 97 ASP A N 1
ATOM 765 C CA . ASP A 1 97 ? 6.434 0.508 -19.095 1.00 72.81 97 ASP A CA 1
ATOM 766 C C . ASP A 1 97 ? 7.669 -0.401 -19.193 1.00 72.81 97 ASP A C 1
ATOM 768 O O . ASP A 1 97 ? 8.349 -0.442 -20.217 1.00 72.81 97 ASP A O 1
ATOM 772 N N . LYS A 1 98 ? 7.949 -1.187 -18.145 1.00 68.75 98 LYS A N 1
ATOM 773 C CA . LYS A 1 98 ? 9.123 -2.081 -18.067 1.00 68.75 98 LYS A CA 1
ATOM 774 C C . LYS A 1 98 ? 8.761 -3.562 -18.262 1.00 68.75 98 LYS A C 1
ATOM 776 O O . LYS A 1 98 ? 9.581 -4.451 -18.024 1.00 68.75 98 LYS A O 1
ATOM 781 N N . ARG A 1 99 ? 7.534 -3.848 -18.719 1.00 64.25 99 ARG A N 1
ATOM 782 C CA . ARG A 1 99 ? 6.976 -5.205 -18.887 1.00 64.25 99 ARG A CA 1
ATOM 783 C C . ARG A 1 99 ? 7.873 -6.172 -19.676 1.00 64.25 99 ARG A C 1
ATOM 785 O O . ARG A 1 99 ? 7.986 -7.317 -19.240 1.00 64.25 99 ARG A O 1
ATOM 792 N N . PRO A 1 100 ? 8.523 -5.777 -20.793 1.00 61.31 100 PRO A N 1
ATOM 793 C CA . PRO A 1 100 ? 9.319 -6.716 -21.582 1.00 61.31 100 PRO A CA 1
ATOM 794 C C . PRO A 1 100 ? 10.560 -7.204 -20.828 1.00 61.31 100 PRO A C 1
ATOM 796 O O . PRO A 1 100 ? 10.808 -8.404 -20.765 1.00 61.31 100 PRO A O 1
ATOM 799 N N . SER A 1 101 ? 11.311 -6.297 -20.198 1.00 65.00 101 SER A N 1
ATOM 800 C CA . SER A 1 101 ? 12.546 -6.637 -19.484 1.00 65.00 101 SER A CA 1
ATOM 801 C C . SER A 1 101 ? 12.272 -7.381 -18.177 1.00 65.00 101 SER A C 1
ATOM 803 O O . SER A 1 101 ? 12.962 -8.353 -17.874 1.00 65.00 101 SER A O 1
ATOM 805 N N . PHE A 1 102 ? 11.231 -6.994 -17.433 1.00 63.41 102 PHE A N 1
ATOM 806 C CA . PHE A 1 102 ? 10.868 -7.669 -16.185 1.00 63.41 102 PHE A CA 1
ATOM 807 C C . PHE A 1 102 ? 10.379 -9.106 -16.413 1.00 63.41 102 PHE A C 1
ATOM 809 O O . PHE A 1 102 ? 10.809 -10.008 -15.699 1.00 63.41 102 PHE A O 1
ATOM 816 N N . VAL A 1 103 ? 9.531 -9.347 -17.423 1.00 62.25 103 VAL A N 1
ATOM 817 C CA . VAL A 1 103 ? 9.032 -10.699 -17.750 1.00 62.25 103 VAL A CA 1
ATOM 818 C C . VAL A 1 103 ? 10.142 -11.591 -18.311 1.00 62.25 103 VAL A C 1
ATOM 820 O O . VAL A 1 103 ? 10.144 -12.790 -18.046 1.00 62.25 103 VAL A O 1
ATOM 823 N N . MET A 1 104 ? 11.106 -11.028 -19.048 1.00 64.38 104 MET A N 1
ATOM 824 C CA . MET A 1 104 ? 12.273 -11.790 -19.510 1.00 64.38 104 MET A CA 1
ATOM 825 C C . MET A 1 104 ? 13.207 -12.193 -18.360 1.00 64.38 104 MET A C 1
ATOM 827 O O . MET A 1 104 ? 13.763 -13.287 -18.399 1.00 64.38 104 MET A O 1
ATOM 831 N N . LEU A 1 105 ? 13.360 -11.349 -17.333 1.00 64.62 105 LEU A N 1
ATOM 832 C CA . LEU A 1 105 ? 14.187 -11.641 -16.152 1.00 64.62 105 LEU A CA 1
ATOM 833 C C . LEU A 1 105 ? 13.466 -12.502 -15.102 1.00 64.62 105 LEU A C 1
ATOM 835 O O . LEU A 1 105 ? 14.113 -13.255 -14.381 1.00 64.62 105 LEU A O 1
ATOM 839 N N . ASN A 1 106 ? 12.137 -12.411 -15.026 1.00 57.59 106 ASN A N 1
ATOM 840 C CA . ASN A 1 106 ? 11.289 -13.145 -14.087 1.00 57.59 106 ASN A CA 1
ATOM 841 C C . ASN A 1 106 ? 10.133 -13.810 -14.848 1.00 57.59 106 ASN A C 1
ATOM 843 O O . ASN A 1 106 ? 8.987 -13.348 -14.765 1.00 57.59 106 ASN A O 1
ATOM 847 N N . PRO A 1 107 ? 10.407 -14.874 -15.624 1.00 59.97 107 PRO A N 1
ATOM 848 C CA . PRO A 1 107 ? 9.360 -15.571 -16.349 1.00 59.97 107 PRO A CA 1
ATOM 849 C C . PRO A 1 107 ? 8.316 -16.102 -15.355 1.00 59.97 107 PRO A C 1
ATOM 851 O O . PRO A 1 107 ? 8.680 -16.631 -14.299 1.00 59.97 107 PRO A O 1
ATOM 854 N N . PRO A 1 108 ? 7.011 -15.972 -15.659 1.00 57.12 108 PRO A N 1
ATOM 855 C CA . PRO A 1 108 ? 5.962 -16.466 -14.783 1.00 57.12 108 PRO A CA 1
ATOM 856 C C . PRO A 1 108 ? 6.165 -17.959 -14.510 1.00 57.12 108 PRO A C 1
ATOM 858 O O . PRO A 1 108 ? 6.583 -18.717 -15.387 1.00 57.12 108 PRO A O 1
ATOM 861 N N . LEU A 1 109 ? 5.837 -18.379 -13.286 1.00 56.44 109 LEU A N 1
ATOM 862 C CA . LEU A 1 109 ? 6.106 -19.716 -12.735 1.00 56.44 109 LEU A CA 1
ATOM 863 C C . LEU A 1 109 ? 5.597 -20.885 -13.585 1.00 56.44 109 LEU A C 1
ATOM 865 O O . LEU A 1 109 ? 6.044 -22.011 -13.408 1.00 56.44 109 LEU A O 1
ATOM 869 N N . PHE A 1 110 ? 4.708 -20.623 -14.536 1.00 58.81 110 PHE A N 1
ATOM 870 C CA . PHE A 1 110 ? 4.220 -21.602 -15.499 1.00 58.81 110 PHE A CA 1
ATOM 871 C C . PHE A 1 110 ? 5.262 -22.021 -16.553 1.00 58.81 110 PHE A C 1
ATOM 873 O O . PHE A 1 110 ? 5.026 -22.999 -17.253 1.00 58.81 110 PHE A O 1
ATOM 880 N N . ILE A 1 111 ? 6.391 -21.308 -16.688 1.00 57.78 111 ILE A N 1
ATOM 881 C CA . ILE A 1 111 ? 7.337 -21.500 -17.804 1.00 57.78 111 ILE A CA 1
ATOM 882 C C . ILE A 1 111 ? 8.620 -22.246 -17.391 1.00 57.78 111 ILE A C 1
ATOM 884 O O . ILE A 1 111 ? 9.238 -22.882 -18.241 1.00 57.78 111 ILE A O 1
ATOM 888 N N . ASN A 1 112 ? 9.024 -22.254 -16.112 1.00 54.59 112 ASN A N 1
ATOM 889 C CA . ASN A 1 112 ? 10.147 -23.093 -15.659 1.00 54.59 112 ASN A CA 1
ATOM 890 C C . ASN A 1 112 ? 10.253 -23.154 -14.121 1.00 54.59 112 ASN A C 1
ATOM 892 O O . ASN A 1 112 ? 10.818 -22.264 -13.491 1.00 54.59 112 ASN A O 1
ATOM 896 N N . VAL A 1 113 ? 9.741 -24.215 -13.489 1.00 54.50 113 VAL A N 1
ATOM 897 C CA . VAL A 1 113 ? 9.699 -24.387 -12.013 1.00 54.50 113 VAL A CA 1
ATOM 898 C C . VAL A 1 113 ? 11.027 -24.924 -11.434 1.00 54.50 113 VAL A C 1
ATOM 900 O O . VAL A 1 113 ? 11.048 -25.577 -10.394 1.00 54.50 113 VAL A O 1
ATOM 903 N N . GLY A 1 114 ? 12.151 -24.713 -12.124 1.00 57.97 114 GLY A N 1
ATOM 904 C CA . GLY A 1 114 ? 13.457 -25.260 -11.730 1.00 57.97 114 GLY A CA 1
ATOM 905 C C . GLY A 1 114 ? 14.249 -24.403 -10.736 1.00 57.97 114 GLY A C 1
ATOM 906 O O . GLY A 1 114 ? 15.151 -24.918 -10.084 1.00 57.97 114 GLY A O 1
ATOM 907 N N . TRP A 1 115 ? 13.933 -23.109 -10.619 1.00 58.00 115 TRP A N 1
ATOM 908 C CA . TRP A 1 115 ? 14.751 -22.135 -9.879 1.00 58.00 115 TRP A CA 1
ATOM 909 C C . TRP A 1 115 ? 14.250 -21.831 -8.463 1.00 58.00 115 TRP A C 1
ATOM 911 O O . TRP A 1 115 ? 15.000 -21.270 -7.667 1.00 58.00 115 TRP A O 1
ATOM 921 N N . ILE A 1 116 ? 13.012 -22.212 -8.122 1.00 53.44 116 ILE A N 1
ATOM 922 C CA . ILE A 1 116 ? 12.545 -22.138 -6.736 1.00 53.44 116 ILE A CA 1
ATOM 923 C C . ILE A 1 116 ? 13.165 -23.319 -5.983 1.00 53.44 116 ILE A C 1
ATOM 925 O O . ILE A 1 116 ? 12.820 -24.466 -6.294 1.00 53.44 116 ILE A O 1
ATOM 929 N N . PRO A 1 117 ? 14.042 -23.093 -4.986 1.00 51.66 117 PRO A N 1
ATOM 930 C CA . PRO A 1 117 ? 14.438 -24.162 -4.085 1.00 51.66 117 PRO A CA 1
ATOM 931 C C . PRO A 1 117 ? 13.163 -24.725 -3.462 1.00 51.66 117 PRO A C 1
ATOM 933 O O . PRO A 1 117 ? 12.400 -23.994 -2.829 1.00 51.66 117 PRO A O 1
ATOM 936 N N . LYS A 1 118 ? 12.905 -26.016 -3.691 1.00 58.47 118 LYS A N 1
ATOM 937 C CA . LYS A 1 118 ? 11.797 -26.741 -3.066 1.00 58.47 118 LYS A CA 1
ATOM 938 C C . LYS A 1 118 ? 12.046 -26.733 -1.563 1.00 58.47 118 LYS A C 1
ATOM 940 O O . LYS A 1 118 ? 12.715 -27.621 -1.040 1.00 58.47 118 LYS A O 1
ATOM 945 N N . LEU A 1 119 ? 11.570 -25.693 -0.884 1.00 51.97 119 LEU A N 1
ATOM 946 C CA . LEU A 1 119 ? 11.550 -25.660 0.566 1.00 51.97 119 LEU A CA 1
ATOM 947 C C . LEU A 1 119 ? 10.779 -26.909 1.010 1.00 51.97 119 LEU A C 1
ATOM 949 O O . LEU A 1 119 ? 9.723 -27.191 0.431 1.00 51.97 119 LEU A O 1
ATOM 953 N N . PRO A 1 120 ? 11.309 -27.702 1.957 1.00 60.47 120 PRO A N 1
ATOM 954 C CA . PRO A 1 120 ? 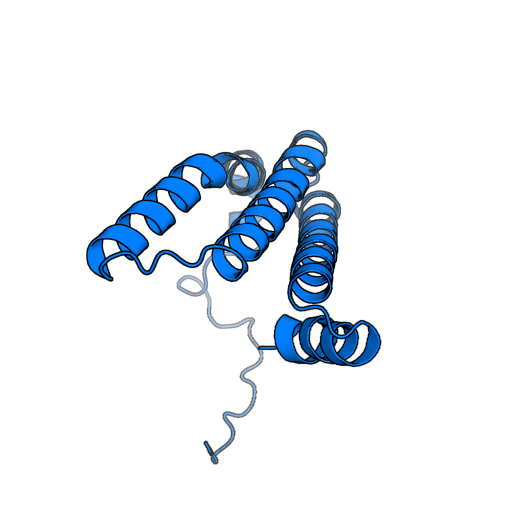10.590 -28.858 2.458 1.00 60.47 120 PRO A CA 1
ATOM 955 C C . PRO A 1 120 ? 9.234 -28.373 2.965 1.00 60.47 120 PRO A C 1
ATOM 957 O O . PRO A 1 120 ? 9.165 -27.505 3.835 1.00 60.47 120 PRO A O 1
ATOM 960 N N . LEU A 1 121 ? 8.163 -28.896 2.369 1.00 57.59 121 LEU A N 1
ATOM 961 C CA . LEU A 1 121 ? 6.804 -28.643 2.827 1.00 57.59 121 LEU A CA 1
ATOM 962 C C . LEU A 1 121 ? 6.726 -29.138 4.279 1.00 57.59 121 LEU A C 1
ATOM 964 O O . LEU A 1 121 ? 6.972 -30.324 4.514 1.00 57.59 121 LEU A O 1
ATOM 968 N N . PRO A 1 122 ? 6.457 -28.268 5.268 1.00 55.31 122 PRO A N 1
ATOM 969 C CA . PRO A 1 122 ? 6.316 -28.721 6.641 1.00 55.31 122 PRO A CA 1
ATOM 970 C C . PRO A 1 122 ? 5.119 -29.678 6.726 1.00 55.31 122 PRO A C 1
ATOM 972 O O . PRO A 1 122 ? 4.013 -29.334 6.321 1.00 55.31 122 PRO A O 1
ATOM 975 N N . ASN A 1 123 ? 5.333 -30.877 7.279 1.00 68.62 123 ASN A N 1
ATOM 976 C CA . ASN A 1 123 ? 4.304 -31.917 7.465 1.00 68.62 123 ASN A CA 1
ATOM 977 C C . ASN A 1 123 ? 3.248 -31.568 8.532 1.00 68.62 123 ASN A C 1
ATOM 979 O O . ASN A 1 123 ? 2.462 -32.423 8.935 1.00 68.62 123 ASN A O 1
ATOM 983 N N . PHE A 1 124 ? 3.240 -30.329 9.014 1.00 66.31 124 PHE A N 1
ATOM 984 C CA . PHE A 1 124 ? 2.367 -29.871 10.079 1.00 66.31 124 PHE A CA 1
ATOM 985 C C . PHE A 1 124 ? 1.801 -28.511 9.674 1.00 66.31 124 PHE A C 1
ATOM 987 O O . PHE A 1 124 ? 2.492 -27.496 9.754 1.00 66.31 124 PHE A O 1
ATOM 994 N N . CYS A 1 125 ? 0.551 -28.501 9.216 1.00 49.88 125 CYS A N 1
ATOM 995 C CA . CYS A 1 125 ? -0.270 -27.296 9.249 1.00 49.88 125 CYS A CA 1
ATOM 996 C C . CYS A 1 125 ? -0.964 -27.242 10.621 1.00 49.88 125 CYS A C 1
ATOM 998 O O . CYS A 1 125 ? -1.673 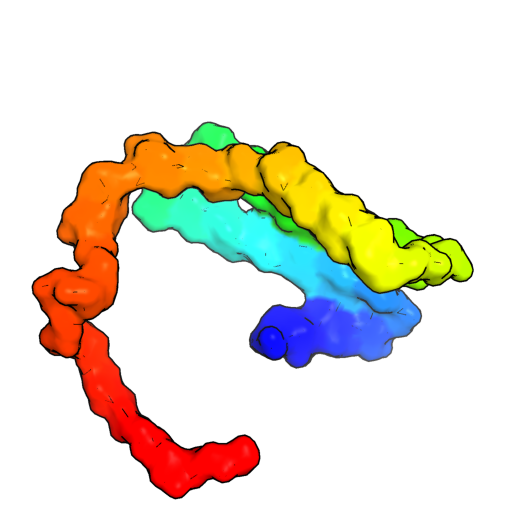-28.201 10.938 1.00 49.88 125 CYS A O 1
ATOM 1000 N N . PRO A 1 126 ? -0.761 -26.191 11.436 1.00 52.19 126 PRO A N 1
ATOM 1001 C CA . PRO A 1 126 ? -1.693 -25.844 12.504 1.00 52.19 126 PRO A CA 1
ATOM 1002 C C . PRO A 1 126 ? -3.001 -25.265 11.945 1.00 52.19 126 PRO A C 1
ATOM 1004 O O . PRO A 1 126 ? -2.964 -24.635 10.860 1.00 52.19 126 PRO A O 1
#

Radius of gyration: 18.37 Å; chains: 1; bounding box: 41×42×43 Å

pLDDT: mean 83.39, std 14.29, range [49.88, 96.81]

Sequence (126 aa):
TIFKESIFDPIRLEFSSSTIGALTTFIINGLLHVHICLVSFDAESSLFPTFMFFLLHGIACSIETKMRIQLPKPVGWIITHIFLLITSPLVVNPFIDKRPSFVMLNPPLFINVGWIPKLPLPNFCP